Protein AF-A0A382Q8C6-F1 (afdb_monomer_lite)

Sequence (177 aa):
MKSKTFATFVGPSIFMMILFIALPLAGVLSQSFYLTQSVYEEVEVETCTPSFTGQICLTEITTLPMLDKEGKKVTKTTFVGLRNYRNVIEFPRVIAAFANKSWQQFMTIDFWKALRFTLTFTLLTLPLVLLFGLLIALTINNAAKSIRGPVIFISLLPMIITPVIGALSIRWLFIGD

Organism: NCBI:txid408172

Radius of gyration: 28.6 Å; chains: 1; bounding box: 92×51×60 Å

Structure (mmCIF, N/CA/C/O backbone):
data_AF-A0A382Q8C6-F1
#
_entry.id   AF-A0A382Q8C6-F1
#
loop_
_atom_site.group_PDB
_atom_site.id
_atom_site.type_symbol
_atom_site.label_atom_id
_atom_site.label_alt_id
_atom_site.label_comp_id
_atom_site.label_asym_id
_atom_site.label_entity_id
_atom_site.label_seq_id
_atom_site.pdbx_PDB_ins_code
_atom_site.Cartn_x
_atom_site.Cartn_y
_atom_site.Cartn_z
_atom_site.occupancy
_atom_site.B_iso_or_equiv
_atom_site.auth_seq_id
_atom_site.auth_comp_id
_atom_site.auth_asym_id
_atom_site.auth_atom_id
_atom_site.pdbx_PDB_model_num
ATOM 1 N N . MET A 1 1 ? -36.009 20.030 1.110 1.00 64.56 1 MET A N 1
ATOM 2 C CA . MET A 1 1 ? -35.228 21.294 1.167 1.00 64.56 1 MET A CA 1
ATOM 3 C C . MET A 1 1 ? -35.211 21.921 -0.222 1.00 64.56 1 MET A C 1
ATOM 5 O O . MET A 1 1 ? -35.208 21.169 -1.188 1.00 64.56 1 MET A O 1
ATOM 9 N N . LYS A 1 2 ? -35.224 23.258 -0.356 1.00 82.88 2 LYS A N 1
ATOM 10 C CA . LYS A 1 2 ? -35.057 23.906 -1.672 1.00 82.88 2 LYS A CA 1
ATOM 11 C C . LYS A 1 2 ? -33.665 23.562 -2.223 1.00 82.88 2 LYS A C 1
ATOM 13 O O . LYS A 1 2 ? -32.674 23.699 -1.513 1.00 82.88 2 LYS A O 1
ATOM 18 N N . SER A 1 3 ? -33.576 23.142 -3.482 1.00 82.12 3 SER A N 1
ATOM 19 C CA . SER A 1 3 ? -32.330 22.655 -4.103 1.00 82.12 3 SER A CA 1
ATOM 20 C C . SER A 1 3 ? -31.203 23.694 -4.063 1.00 82.12 3 SER A C 1
ATOM 22 O O . SER A 1 3 ? -30.039 23.345 -3.901 1.00 82.12 3 SER A O 1
ATOM 24 N N . LYS A 1 4 ? -31.560 24.986 -4.124 1.00 85.00 4 LYS A N 1
ATOM 25 C CA . LYS A 1 4 ? -30.610 26.101 -4.020 1.00 85.00 4 LYS A CA 1
ATOM 26 C C . LYS A 1 4 ? -29.933 26.185 -2.648 1.00 85.00 4 LYS A C 1
ATOM 28 O O . LYS A 1 4 ? -28.720 26.311 -2.598 1.00 85.00 4 LYS A O 1
ATOM 33 N N . THR A 1 5 ? -30.675 26.063 -1.544 1.00 86.81 5 THR A N 1
ATOM 34 C CA . THR A 1 5 ? -30.077 26.122 -0.197 1.00 86.81 5 THR A CA 1
ATOM 35 C C . THR A 1 5 ? -29.237 24.889 0.119 1.00 86.81 5 THR A C 1
ATOM 37 O O . THR A 1 5 ? -28.209 25.014 0.775 1.00 86.81 5 THR A O 1
ATOM 40 N N . PHE A 1 6 ? -29.614 23.716 -0.399 1.00 88.56 6 PHE A N 1
ATOM 41 C CA . PHE A 1 6 ? -28.783 22.514 -0.305 1.00 88.56 6 PHE A CA 1
ATOM 42 C C . PHE A 1 6 ? -27.455 22.674 -1.067 1.00 88.56 6 PHE A C 1
ATOM 44 O O . PHE A 1 6 ? -26.393 22.416 -0.507 1.00 88.56 6 PHE A O 1
ATOM 51 N N . ALA A 1 7 ? -27.499 23.169 -2.309 1.00 88.56 7 ALA A N 1
ATOM 52 C CA . ALA A 1 7 ? -26.299 23.374 -3.120 1.00 88.56 7 ALA A CA 1
ATOM 53 C C . ALA A 1 7 ? -25.352 24.428 -2.523 1.00 88.56 7 ALA A C 1
ATOM 55 O O . ALA A 1 7 ? -24.143 24.225 -2.522 1.00 88.56 7 ALA A O 1
ATOM 56 N N . THR A 1 8 ? -25.876 25.521 -1.961 1.00 91.12 8 THR A N 1
ATOM 57 C CA . THR A 1 8 ? -25.044 26.539 -1.297 1.00 91.12 8 THR A CA 1
ATOM 58 C C . THR A 1 8 ? -24.397 26.018 -0.011 1.00 91.12 8 THR A C 1
ATOM 60 O O . THR A 1 8 ? -23.276 26.409 0.297 1.00 91.12 8 THR A O 1
ATOM 63 N N . PHE A 1 9 ? -25.059 25.118 0.722 1.00 92.50 9 PHE A N 1
ATOM 64 C CA . PHE A 1 9 ? -24.509 24.541 1.951 1.00 92.50 9 PHE A CA 1
ATOM 65 C C . PHE A 1 9 ? -23.443 23.468 1.680 1.00 92.50 9 PHE A C 1
ATOM 67 O O . PHE A 1 9 ? -22.395 23.456 2.317 1.00 92.50 9 PHE A O 1
ATOM 74 N N . VAL A 1 10 ? -23.690 22.574 0.718 1.00 94.25 10 VAL A N 1
ATOM 75 C CA . VAL A 1 10 ? -22.793 21.443 0.418 1.00 94.25 10 VAL A CA 1
ATOM 76 C C . VAL A 1 10 ? -21.685 21.826 -0.576 1.00 94.25 10 VAL A C 1
ATOM 78 O O . VAL A 1 10 ? -20.595 21.252 -0.550 1.00 94.25 10 VAL 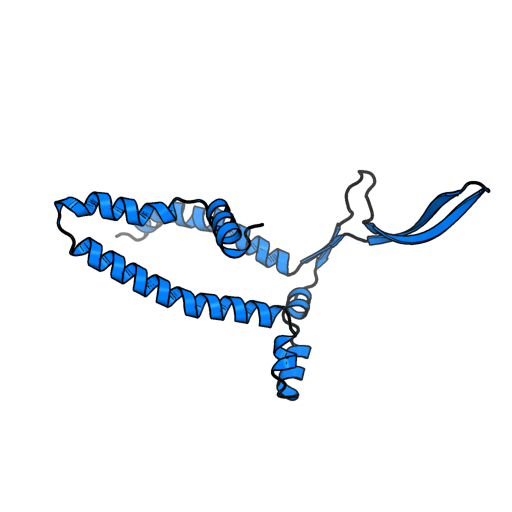A O 1
ATOM 81 N N . GLY A 1 11 ? -21.931 22.828 -1.424 1.00 93.88 11 GLY A N 1
ATOM 82 C CA . GLY A 1 11 ? -21.029 23.277 -2.487 1.00 93.88 11 GLY A CA 1
ATOM 83 C C . GLY A 1 11 ? -19.593 23.564 -2.034 1.00 93.88 11 GLY A C 1
ATOM 84 O O . GLY A 1 11 ? -18.677 23.024 -2.655 1.00 93.88 11 GLY A O 1
ATOM 85 N N . PRO A 1 12 ? -19.359 24.325 -0.944 1.00 94.81 12 PRO A N 1
ATOM 86 C CA . PRO A 1 12 ? -18.005 24.593 -0.456 1.00 94.81 12 PRO A CA 1
ATOM 87 C C . PRO A 1 12 ? -17.241 23.324 -0.051 1.00 94.81 12 PRO A C 1
ATOM 89 O O . PRO A 1 12 ? -16.049 23.212 -0.325 1.00 94.81 12 PRO A O 1
ATOM 92 N N . SER A 1 13 ? -17.923 22.344 0.553 1.00 95.50 13 SER A N 1
ATOM 93 C CA . SER A 1 13 ? -17.306 21.076 0.964 1.00 95.50 13 SER A CA 1
ATOM 94 C C . SER A 1 13 ? -16.900 20.231 -0.245 1.00 95.50 13 SER A C 1
ATOM 96 O O . SER A 1 13 ? -15.751 19.796 -0.327 1.00 95.50 13 SER A O 1
ATOM 98 N N . ILE A 1 14 ? -17.800 20.065 -1.222 1.00 95.25 14 ILE A N 1
ATOM 99 C CA . ILE A 1 14 ? -17.502 19.321 -2.456 1.00 95.25 14 ILE A CA 1
ATOM 100 C C . ILE A 1 14 ? -16.385 20.007 -3.244 1.00 95.25 14 ILE A C 1
ATOM 102 O O . ILE A 1 14 ? -15.484 19.334 -3.739 1.00 95.25 14 ILE A O 1
ATOM 106 N N . PHE A 1 15 ? -16.411 21.337 -3.336 1.00 95.75 15 PHE A N 1
ATOM 107 C CA . PHE A 1 15 ? -15.372 22.093 -4.027 1.00 95.75 15 PHE A CA 1
ATOM 108 C C . PHE A 1 15 ? -13.989 21.834 -3.419 1.00 95.75 15 PHE A C 1
ATOM 110 O O . PHE A 1 15 ? -13.053 21.509 -4.148 1.00 95.75 15 PHE A O 1
ATOM 117 N N . MET A 1 16 ? -13.871 21.889 -2.088 1.00 96.50 16 MET A N 1
ATOM 118 C CA . MET A 1 16 ? -12.613 21.584 -1.403 1.00 96.50 16 MET A CA 1
ATOM 119 C C . MET A 1 16 ? -12.180 20.124 -1.595 1.00 96.50 16 MET A C 1
ATOM 121 O O . MET A 1 16 ? -10.999 19.869 -1.821 1.00 96.50 16 MET A O 1
ATOM 125 N N . MET A 1 17 ? -13.112 19.162 -1.577 1.00 95.56 17 MET A N 1
ATOM 126 C CA . MET A 1 17 ? -12.795 17.758 -1.878 1.00 95.56 17 MET A CA 1
ATOM 127 C C . MET A 1 17 ? -12.243 17.588 -3.300 1.00 95.56 17 MET A C 1
ATOM 129 O O . MET A 1 17 ? -11.251 16.891 -3.492 1.00 95.56 17 MET A O 1
ATOM 133 N N . ILE A 1 18 ? -12.832 18.244 -4.302 1.00 95.50 18 ILE A N 1
ATOM 134 C CA . ILE A 1 18 ? -12.343 18.182 -5.688 1.00 95.50 18 ILE A CA 1
ATOM 135 C C . ILE A 1 18 ? -10.949 18.816 -5.795 1.00 95.50 18 ILE A C 1
ATOM 137 O O . ILE A 1 18 ? -10.044 18.213 -6.374 1.00 95.50 18 ILE A O 1
ATOM 141 N N . LEU A 1 19 ? -10.763 19.996 -5.201 1.00 95.94 19 LEU A N 1
ATOM 142 C CA . LEU A 1 19 ? -9.503 20.738 -5.239 1.00 95.94 19 LEU A CA 1
ATOM 143 C C . LEU A 1 19 ? -8.345 19.942 -4.613 1.00 95.94 19 LEU A C 1
ATOM 145 O O . LEU A 1 19 ? -7.257 19.909 -5.180 1.00 95.94 19 LEU A O 1
ATOM 149 N N . PHE A 1 20 ? -8.572 19.272 -3.479 1.00 96.31 20 PHE A N 1
ATOM 150 C CA . PHE A 1 20 ? -7.499 18.608 -2.728 1.00 96.31 20 PHE A CA 1
ATOM 151 C C . PHE A 1 20 ? -7.396 17.094 -2.923 1.00 96.31 20 PHE A C 1
ATOM 153 O O . PHE A 1 20 ? -6.352 16.531 -2.614 1.00 96.31 20 PHE A O 1
ATOM 160 N N . ILE A 1 21 ? -8.432 16.421 -3.430 1.00 94.81 21 ILE A N 1
ATOM 161 C CA . ILE A 1 21 ? -8.409 14.966 -3.661 1.00 94.81 21 ILE A CA 1
ATOM 162 C C . ILE A 1 21 ? -8.385 14.664 -5.159 1.00 94.81 21 ILE A C 1
ATOM 164 O O . ILE A 1 21 ? -7.524 13.922 -5.627 1.00 94.81 21 ILE A O 1
ATOM 168 N N . ALA A 1 22 ? -9.301 15.247 -5.937 1.00 94.25 22 ALA A N 1
ATOM 169 C CA . ALA A 1 22 ? -9.438 14.892 -7.349 1.00 94.25 22 ALA A CA 1
ATOM 170 C C . ALA A 1 22 ? -8.286 15.434 -8.211 1.00 94.25 22 ALA A C 1
ATOM 172 O O . ALA A 1 22 ? -7.777 14.706 -9.062 1.00 94.25 22 ALA A O 1
ATOM 173 N N . LEU A 1 23 ? -7.834 16.672 -7.978 1.00 94.50 23 LEU A N 1
ATOM 174 C CA . LEU A 1 23 ? -6.710 17.249 -8.728 1.00 94.50 23 LEU A CA 1
ATOM 175 C C . LEU A 1 23 ? -5.386 16.480 -8.571 1.00 94.50 23 LEU A C 1
ATOM 177 O O . LEU A 1 23 ? -4.789 16.169 -9.604 1.00 94.50 23 LEU A O 1
ATOM 181 N N . PRO A 1 24 ? -4.902 16.121 -7.363 1.00 94.75 24 PRO A N 1
ATOM 182 C CA . PRO A 1 24 ? -3.671 15.338 -7.258 1.00 94.75 24 PRO A CA 1
ATOM 183 C C . PRO A 1 24 ? -3.813 13.941 -7.873 1.00 94.75 24 PRO A C 1
ATOM 185 O O . PRO A 1 24 ? -2.875 13.469 -8.511 1.00 94.75 24 PRO A O 1
ATOM 188 N N . LEU A 1 25 ? -4.988 13.305 -7.775 1.00 94.94 25 LEU A N 1
ATOM 189 C CA . LEU A 1 25 ? -5.246 12.031 -8.455 1.00 94.94 25 LEU A CA 1
ATOM 190 C C . LEU A 1 25 ? -5.186 12.171 -9.981 1.00 94.94 25 LEU A C 1
ATOM 192 O O . LEU A 1 25 ? -4.561 11.345 -10.643 1.00 94.94 25 LEU A O 1
ATOM 196 N N . ALA A 1 26 ? -5.768 13.232 -10.543 1.00 94.00 26 ALA A N 1
ATOM 197 C CA . ALA A 1 26 ? -5.649 13.536 -11.967 1.00 94.00 26 ALA A CA 1
ATOM 198 C C . ALA A 1 26 ? -4.189 13.807 -12.376 1.00 94.00 26 ALA A C 1
ATOM 200 O O . ALA A 1 26 ? -3.762 13.382 -13.448 1.00 94.00 26 ALA A O 1
ATOM 201 N N . GLY A 1 27 ? -3.404 14.449 -11.505 1.00 92.75 27 GLY A N 1
ATOM 202 C CA . GLY A 1 27 ? -1.966 14.649 -11.693 1.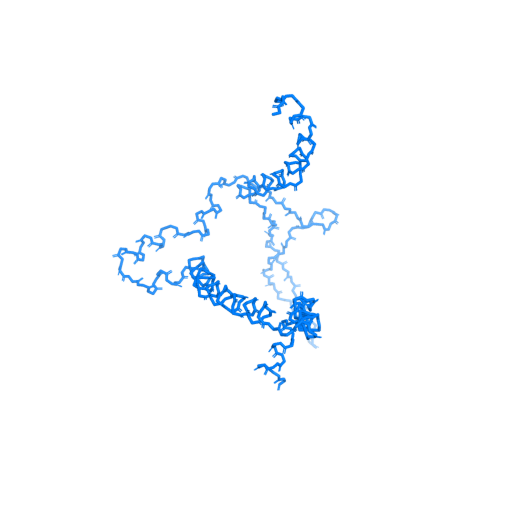00 92.75 27 GLY A CA 1
ATOM 203 C C . GLY A 1 27 ? -1.199 13.330 -11.801 1.00 92.75 27 GLY A C 1
ATOM 204 O O . GLY A 1 27 ? -0.462 13.131 -12.764 1.00 92.75 27 GLY A O 1
ATOM 205 N N . VAL A 1 28 ? -1.434 12.395 -10.877 1.00 91.69 28 VAL A N 1
ATOM 206 C CA . VAL A 1 28 ? -0.819 11.055 -10.907 1.00 91.69 28 VAL A CA 1
ATOM 207 C C . VAL A 1 28 ? -1.258 10.265 -12.143 1.00 91.69 28 VAL A C 1
ATOM 209 O O . VAL A 1 28 ? -0.438 9.587 -12.762 1.00 91.69 28 VAL A O 1
ATOM 212 N N . LEU A 1 29 ? -2.529 10.379 -12.541 1.00 91.06 29 LEU A N 1
ATOM 213 C CA . LEU A 1 29 ? -3.040 9.760 -13.767 1.00 91.06 29 LEU A CA 1
ATOM 214 C C . LEU A 1 29 ? -2.395 10.339 -15.024 1.00 91.06 29 LEU A C 1
ATOM 216 O O . LEU A 1 29 ? -2.101 9.595 -15.946 1.00 91.06 29 LEU A O 1
ATOM 220 N N . SER A 1 30 ? -2.158 11.648 -15.081 1.00 88.69 30 SER A N 1
ATOM 221 C CA . SER A 1 30 ? -1.414 12.247 -16.189 1.00 88.69 30 SER A CA 1
ATOM 222 C C . SER A 1 30 ? 0.027 11.733 -16.187 1.00 88.69 30 SER A C 1
ATOM 224 O O . SER A 1 30 ? 0.509 11.221 -17.196 1.00 88.69 30 SER A O 1
ATOM 226 N N . GLN A 1 31 ? 0.683 11.764 -15.022 1.00 87.38 31 GLN A N 1
ATOM 227 C CA . GLN A 1 31 ? 2.068 11.335 -14.842 1.00 87.38 31 GLN A CA 1
ATOM 228 C C . GLN A 1 31 ? 2.300 9.865 -15.214 1.00 87.38 31 GLN A C 1
ATOM 230 O O . GLN A 1 31 ? 3.377 9.544 -15.708 1.00 87.38 31 GLN A O 1
ATOM 235 N N . SER A 1 32 ? 1.312 8.979 -15.060 1.00 88.88 32 SER A N 1
ATOM 236 C CA . SER A 1 32 ? 1.454 7.568 -15.444 1.00 88.88 32 SER A CA 1
ATOM 237 C C . SER A 1 32 ? 1.706 7.356 -16.947 1.00 88.88 32 SER A C 1
ATOM 239 O O . SER A 1 32 ? 2.278 6.330 -17.326 1.00 88.88 32 SER A O 1
ATOM 241 N N . PHE A 1 33 ? 1.336 8.316 -17.803 1.00 88.00 33 PHE A N 1
ATOM 242 C CA . PHE A 1 33 ? 1.596 8.289 -19.249 1.00 88.00 33 PHE A CA 1
ATOM 243 C C . PHE A 1 33 ? 2.950 8.891 -19.649 1.00 88.00 33 PHE A C 1
ATOM 245 O O . PHE A 1 33 ? 3.385 8.731 -20.797 1.00 88.00 33 PHE A O 1
ATOM 252 N N . TYR A 1 34 ? 3.624 9.576 -18.726 1.00 85.56 34 TYR A N 1
ATOM 253 C CA . TYR A 1 34 ? 4.957 10.124 -18.938 1.00 85.56 34 TYR A CA 1
ATOM 254 C C . TYR A 1 34 ? 6.009 9.192 -18.333 1.00 85.56 34 TYR A C 1
ATOM 256 O O . TYR A 1 34 ? 5.792 8.523 -17.325 1.00 85.56 34 TYR A O 1
ATOM 264 N N . LEU A 1 35 ? 7.172 9.123 -18.969 1.00 78.56 35 LEU A N 1
ATOM 265 C CA . LEU A 1 35 ? 8.334 8.411 -18.460 1.00 78.56 35 LEU A CA 1
ATOM 266 C C . LEU A 1 35 ? 9.446 9.427 -18.243 1.00 78.56 35 LEU A C 1
ATOM 268 O O . LEU A 1 35 ? 10.000 9.964 -19.205 1.00 78.56 35 LEU A O 1
ATOM 272 N N . THR A 1 36 ? 9.747 9.688 -16.977 1.00 71.81 36 THR A N 1
ATOM 273 C CA . THR A 1 36 ? 10.864 10.535 -16.566 1.00 71.81 36 THR A CA 1
ATOM 274 C C . THR A 1 36 ? 12.034 9.631 -16.218 1.00 71.81 36 THR A C 1
ATOM 276 O O . THR A 1 36 ? 12.024 8.962 -15.188 1.00 71.81 36 THR A O 1
ATOM 279 N N . GLN A 1 37 ? 13.031 9.582 -17.096 1.00 64.75 37 GLN A N 1
ATOM 280 C CA . GLN A 1 37 ? 14.272 8.849 -16.862 1.00 64.75 37 GLN A CA 1
ATOM 281 C C . GLN A 1 37 ? 15.419 9.845 -16.712 1.00 64.75 37 GLN A C 1
ATOM 283 O O . GLN A 1 37 ? 15.509 10.824 -17.458 1.00 64.75 37 GLN A O 1
ATOM 288 N N . SER A 1 38 ? 16.295 9.608 -15.737 1.00 58.91 38 SER A N 1
ATOM 289 C CA . SER A 1 38 ? 17.599 10.265 -15.702 1.00 58.91 38 SER A CA 1
ATOM 290 C C . SER A 1 38 ? 18.431 9.734 -16.860 1.00 58.91 38 SER A C 1
ATOM 292 O O . SER A 1 38 ? 18.524 8.521 -17.042 1.00 58.91 38 SER A O 1
ATOM 294 N N . VAL A 1 39 ? 18.999 10.631 -17.660 1.00 59.38 39 VAL A N 1
ATOM 295 C CA . VAL A 1 39 ? 19.899 10.241 -18.746 1.00 59.38 39 VAL A CA 1
ATOM 296 C C . VAL A 1 39 ? 21.202 9.773 -18.109 1.00 59.38 39 VAL A C 1
ATOM 298 O O . VAL A 1 39 ? 21.824 10.526 -17.362 1.00 59.38 39 VAL A O 1
ATOM 301 N N . TYR A 1 40 ? 21.576 8.525 -18.358 1.00 53.41 40 TYR A N 1
ATOM 302 C CA . TYR A 1 40 ? 22.871 7.977 -17.970 1.00 53.41 40 TYR A CA 1
ATOM 303 C C . TYR A 1 40 ? 23.793 8.058 -19.189 1.00 53.41 40 TYR A C 1
ATOM 305 O O . TYR A 1 40 ? 23.382 7.677 -20.284 1.00 53.41 40 TYR A O 1
ATOM 313 N N . GLU A 1 41 ? 24.991 8.604 -19.008 1.00 48.16 41 GLU A N 1
ATOM 314 C CA . GLU A 1 41 ? 26.067 8.615 -19.998 1.00 48.16 41 GLU A CA 1
ATOM 315 C C . GLU A 1 41 ? 27.122 7.597 -19.561 1.00 48.16 41 GLU A C 1
ATOM 317 O O . GLU A 1 41 ? 27.466 7.501 -18.380 1.00 48.16 41 GLU A O 1
ATOM 322 N N . GLU A 1 42 ? 27.583 6.784 -20.505 1.00 50.03 42 GLU A N 1
ATOM 323 C CA . GLU A 1 42 ? 28.724 5.897 -20.301 1.00 50.03 42 GLU A CA 1
ATOM 324 C C . GLU A 1 42 ? 29.982 6.758 -20.383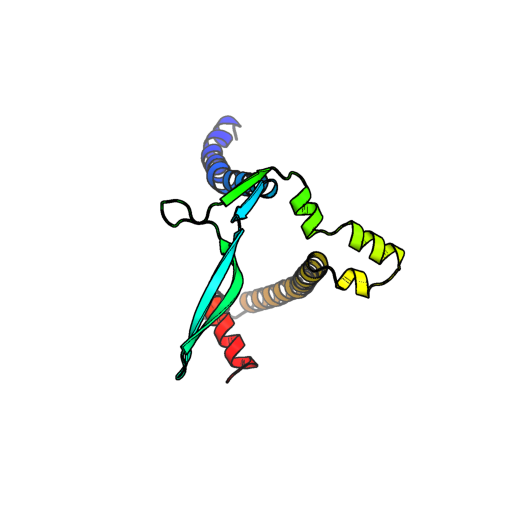 1.00 50.03 42 GLU A C 1
ATOM 326 O O . GLU A 1 42 ? 30.345 7.232 -21.457 1.00 50.03 42 GLU A O 1
ATOM 331 N N . VAL A 1 43 ? 30.605 7.020 -19.234 1.00 56.16 43 VAL A N 1
ATOM 332 C CA . VAL A 1 43 ? 31.866 7.757 -19.167 1.00 56.16 43 VAL A CA 1
ATOM 333 C C . VAL A 1 43 ? 32.964 6.746 -18.863 1.00 56.16 43 VAL A C 1
ATOM 335 O O . VAL A 1 43 ? 32.867 5.980 -17.901 1.00 56.16 43 VAL A O 1
ATOM 338 N N . GLU A 1 44 ? 34.003 6.725 -19.694 1.00 49.97 44 GLU A N 1
ATOM 339 C CA . GLU A 1 44 ? 35.223 5.969 -19.417 1.00 49.97 44 GLU A CA 1
ATOM 340 C C . GLU A 1 44 ? 35.942 6.646 -18.246 1.00 49.97 44 GLU A C 1
ATOM 342 O O . GLU A 1 44 ? 36.439 7.766 -18.367 1.00 49.97 44 GLU A O 1
ATOM 347 N N . VAL A 1 45 ? 35.939 5.998 -17.079 1.00 56.84 45 VAL A N 1
ATOM 348 C CA . VAL A 1 45 ? 36.635 6.495 -15.892 1.00 56.84 45 VAL A CA 1
ATOM 349 C C . VAL A 1 45 ? 37.915 5.690 -15.734 1.00 56.84 45 VAL A C 1
ATOM 351 O O . VAL A 1 45 ? 37.889 4.480 -15.508 1.00 56.84 45 VAL A O 1
ATOM 354 N N . GLU A 1 46 ? 39.053 6.368 -15.848 1.00 55.06 46 GLU A N 1
ATOM 355 C CA . GLU A 1 46 ? 40.350 5.777 -15.534 1.00 55.06 46 GLU A CA 1
ATOM 356 C C . GLU A 1 46 ? 40.562 5.784 -14.022 1.00 55.06 46 GLU A C 1
ATOM 358 O O . GLU A 1 46 ? 40.781 6.829 -13.405 1.00 55.06 46 GLU A O 1
ATOM 363 N N . THR A 1 47 ? 40.501 4.604 -13.406 1.00 56.56 47 THR A N 1
ATOM 364 C CA . THR A 1 47 ? 40.839 4.453 -11.990 1.00 56.56 47 THR A CA 1
ATOM 365 C C . THR A 1 47 ? 42.303 4.052 -11.888 1.00 56.56 47 THR A C 1
ATOM 367 O O . THR A 1 47 ? 42.674 2.895 -12.092 1.00 56.56 47 THR A O 1
ATOM 370 N N . CYS A 1 48 ? 43.158 5.025 -11.578 1.00 62.25 48 CYS A N 1
ATOM 371 C CA . CYS A 1 48 ? 44.574 4.776 -11.331 1.00 62.25 48 CYS A CA 1
ATOM 372 C C . CYS A 1 48 ? 44.793 4.431 -9.856 1.00 62.25 48 CYS A C 1
ATOM 374 O O . CYS A 1 48 ? 44.566 5.256 -8.969 1.00 62.25 48 CYS A O 1
ATOM 376 N N . THR A 1 49 ? 45.263 3.214 -9.585 1.00 67.56 49 THR A N 1
ATOM 377 C CA . THR A 1 49 ? 45.667 2.804 -8.234 1.00 67.56 49 THR A CA 1
ATOM 378 C C . THR A 1 49 ? 47.172 3.028 -8.055 1.00 67.56 49 THR A C 1
ATOM 380 O O . THR A 1 49 ? 47.968 2.594 -8.895 1.00 67.56 49 THR A O 1
ATOM 383 N N . PRO A 1 50 ? 47.607 3.728 -6.989 1.00 55.97 50 PRO A N 1
ATOM 384 C CA . PRO A 1 50 ? 49.027 3.912 -6.725 1.00 55.97 50 PRO A CA 1
ATOM 385 C C . PRO A 1 50 ? 49.649 2.586 -6.264 1.00 55.97 50 PRO A C 1
ATOM 387 O O . PRO A 1 50 ? 49.247 2.032 -5.242 1.00 55.97 50 PRO A O 1
ATOM 390 N N . SER A 1 51 ? 50.636 2.084 -7.013 1.00 62.78 51 SER A N 1
ATOM 391 C CA . SER A 1 51 ? 51.423 0.895 -6.669 1.00 62.78 51 SER A CA 1
ATOM 392 C C . SER A 1 51 ? 52.905 1.247 -6.517 1.00 62.78 51 SER A C 1
ATOM 394 O O . SER A 1 51 ? 53.396 2.235 -7.063 1.00 62.78 51 SER A O 1
ATOM 396 N N . PHE A 1 52 ? 53.629 0.427 -5.755 1.00 57.50 52 PHE A N 1
ATOM 397 C CA . PHE A 1 52 ? 55.007 0.670 -5.311 1.00 57.50 52 PHE A CA 1
ATOM 398 C C . PHE A 1 52 ? 56.036 0.779 -6.458 1.00 57.50 52 PHE A C 1
ATOM 400 O O . PHE A 1 52 ? 57.141 1.269 -6.242 1.00 57.50 52 PHE A O 1
ATOM 407 N N . THR A 1 53 ? 55.689 0.339 -7.673 1.00 65.94 53 THR A N 1
ATOM 408 C CA . THR A 1 53 ? 56.559 0.338 -8.866 1.00 65.94 53 THR A CA 1
ATOM 409 C C . THR A 1 53 ? 56.041 1.207 -10.023 1.00 65.94 53 THR A C 1
ATOM 411 O O . THR A 1 53 ? 56.649 1.221 -11.091 1.00 65.94 53 THR A O 1
ATOM 414 N N . GLY A 1 54 ? 54.948 1.955 -9.824 1.00 60.22 54 GLY A N 1
ATOM 415 C CA . GLY A 1 54 ? 54.322 2.812 -10.838 1.00 60.22 54 GLY A CA 1
ATOM 416 C C . GLY A 1 54 ? 52.801 2.903 -10.668 1.00 60.22 54 GLY A C 1
ATOM 417 O O . GLY A 1 54 ? 52.192 2.075 -9.990 1.00 60.22 54 GLY A O 1
ATOM 418 N N . GLN A 1 55 ? 52.170 3.916 -11.269 1.00 63.84 55 GLN A N 1
ATOM 419 C CA . GLN A 1 55 ? 50.706 4.013 -11.320 1.00 63.84 55 GLN A CA 1
ATOM 420 C C . GLN A 1 55 ? 50.166 3.036 -12.370 1.00 63.84 55 GLN A C 1
ATOM 422 O O . GLN A 1 55 ? 50.556 3.102 -13.534 1.00 63.84 55 GLN A O 1
ATOM 427 N N . ILE A 1 56 ? 49.278 2.130 -11.957 1.00 62.69 56 ILE A N 1
ATOM 428 C CA . ILE A 1 56 ? 48.564 1.227 -12.866 1.00 62.69 56 ILE A CA 1
ATOM 429 C C . ILE A 1 56 ? 47.181 1.842 -13.084 1.00 62.69 56 ILE A C 1
ATOM 431 O O . ILE A 1 56 ? 46.412 1.981 -12.131 1.00 62.69 56 ILE A O 1
ATOM 435 N N . CYS A 1 57 ? 46.888 2.251 -14.317 1.00 61.03 57 CYS A N 1
ATOM 436 C CA . CYS A 1 57 ? 45.602 2.833 -14.694 1.00 61.03 57 CYS A CA 1
ATOM 437 C C . CYS A 1 57 ? 44.763 1.791 -15.434 1.00 61.03 57 CYS A C 1
ATOM 439 O O . CYS A 1 57 ? 45.228 1.190 -16.403 1.00 61.03 57 CYS A O 1
ATOM 441 N N . LEU A 1 58 ? 43.543 1.563 -14.947 1.00 59.72 58 LEU A N 1
ATOM 442 C CA . LEU A 1 58 ? 42.547 0.710 -15.587 1.00 59.72 58 LEU A CA 1
ATOM 443 C C . LEU A 1 58 ? 41.401 1.595 -16.082 1.00 59.72 58 LEU A C 1
ATOM 445 O O . LEU A 1 58 ? 40.853 2.384 -15.311 1.00 59.72 58 LEU A O 1
ATOM 449 N N . THR A 1 59 ? 41.057 1.468 -17.361 1.00 54.28 59 THR A N 1
ATOM 450 C CA . THR A 1 59 ? 39.879 2.089 -17.972 1.00 54.28 59 THR A CA 1
ATOM 451 C C . THR A 1 59 ? 38.651 1.234 -17.662 1.00 54.28 59 THR A C 1
ATOM 453 O O . THR A 1 59 ? 38.558 0.089 -18.104 1.00 54.28 59 THR A O 1
ATOM 456 N N . GLU A 1 60 ? 37.700 1.769 -16.894 1.00 56.16 60 GLU A N 1
ATOM 457 C CA . GLU A 1 60 ? 36.425 1.103 -16.612 1.00 56.16 60 GLU A CA 1
ATOM 458 C C . GLU A 1 60 ? 35.263 1.961 -17.133 1.00 56.16 60 GLU A C 1
ATOM 460 O O . GLU A 1 60 ? 35.141 3.147 -16.818 1.00 56.16 60 GLU A O 1
ATOM 465 N N . ILE A 1 61 ? 34.401 1.367 -17.962 1.00 54.62 61 ILE A N 1
ATOM 466 C CA . ILE A 1 61 ? 33.208 2.031 -18.500 1.00 54.62 61 ILE A CA 1
ATOM 467 C C . ILE A 1 61 ? 32.172 2.085 -17.373 1.00 54.62 61 ILE A C 1
ATOM 469 O O . ILE A 1 61 ? 31.571 1.067 -17.030 1.00 54.62 61 ILE A O 1
ATOM 473 N N . THR A 1 62 ? 31.960 3.265 -16.784 1.00 53.53 62 THR A N 1
ATOM 474 C CA . THR A 1 62 ? 30.986 3.454 -15.700 1.00 53.53 62 THR A CA 1
ATOM 475 C C . THR A 1 62 ? 29.816 4.309 -16.184 1.00 53.53 62 THR A C 1
ATOM 477 O O . THR A 1 62 ? 29.989 5.416 -16.691 1.00 53.53 62 THR A O 1
ATOM 480 N N . THR A 1 63 ? 28.589 3.821 -15.997 1.00 55.38 63 THR A N 1
ATOM 481 C CA . THR A 1 63 ? 27.363 4.574 -16.298 1.00 55.38 63 THR A CA 1
ATOM 482 C C . THR A 1 63 ? 27.115 5.631 -15.222 1.00 55.38 63 THR A C 1
ATOM 484 O O . THR A 1 63 ? 26.641 5.308 -14.127 1.00 55.38 63 THR A O 1
ATOM 487 N N . LEU A 1 64 ? 27.405 6.897 -15.515 1.00 57.03 64 LEU A N 1
ATOM 488 C CA . LEU A 1 64 ? 27.152 8.017 -14.610 1.00 57.03 64 LEU A CA 1
ATOM 489 C C . LEU A 1 64 ? 25.921 8.811 -15.083 1.00 57.03 64 LEU A C 1
ATOM 491 O O . LEU A 1 64 ? 25.706 8.978 -16.281 1.00 57.03 64 LEU A O 1
ATOM 495 N N . PRO A 1 65 ? 25.051 9.294 -14.177 1.00 58.56 65 PRO A N 1
ATOM 496 C CA . PRO A 1 65 ? 23.946 10.159 -14.574 1.00 58.56 65 PRO A CA 1
ATOM 497 C C . PRO A 1 65 ? 24.504 11.486 -15.103 1.00 58.56 65 PRO A C 1
ATOM 499 O O . PRO A 1 65 ? 25.277 12.133 -14.398 1.00 58.56 65 PRO A O 1
ATOM 502 N N . MET A 1 66 ? 24.084 11.915 -16.298 1.00 57.31 66 MET A N 1
ATOM 503 C CA . MET A 1 66 ? 24.465 13.222 -16.842 1.00 57.31 66 MET A CA 1
ATOM 504 C C . MET A 1 66 ? 24.076 14.319 -15.849 1.00 57.31 66 MET A C 1
ATOM 506 O O . MET A 1 66 ? 22.913 14.415 -15.437 1.00 57.31 66 MET A O 1
ATOM 510 N N . LEU A 1 67 ? 25.050 15.138 -15.465 1.00 65.38 67 LEU A N 1
ATOM 511 C CA . LEU A 1 67 ? 24.856 16.293 -14.598 1.00 65.38 67 LEU A CA 1
ATOM 512 C C . LEU A 1 67 ? 24.819 17.554 -15.467 1.00 65.38 67 LEU A C 1
ATOM 514 O O . LEU A 1 67 ? 25.677 17.749 -16.323 1.00 65.38 67 LEU A O 1
ATOM 518 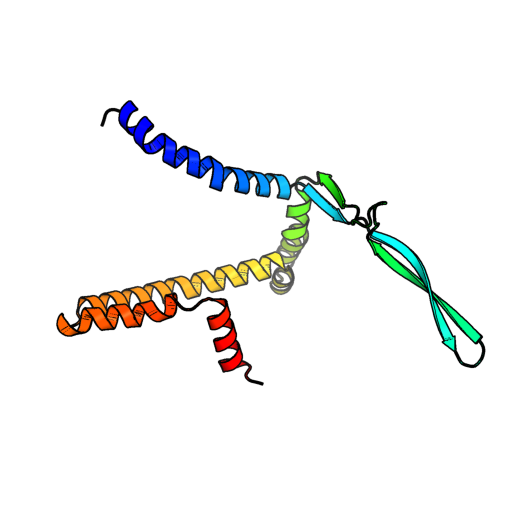N N . ASP A 1 68 ? 23.815 18.402 -15.259 1.00 61.91 68 ASP A N 1
ATOM 519 C CA . ASP A 1 68 ? 23.752 19.732 -15.870 1.00 61.91 68 ASP A CA 1
ATOM 520 C C . ASP A 1 68 ? 24.866 20.635 -15.301 1.00 61.91 68 ASP A C 1
ATOM 522 O O . ASP A 1 68 ? 25.503 20.298 -14.301 1.00 61.91 68 ASP A O 1
ATOM 526 N N . LYS A 1 69 ? 25.066 21.826 -15.875 1.00 65.94 69 LYS A N 1
ATOM 527 C CA . LYS A 1 69 ? 26.063 22.827 -15.440 1.00 65.94 69 LYS A CA 1
ATOM 528 C C . LYS A 1 69 ? 25.937 23.232 -13.961 1.00 65.94 69 LYS A C 1
ATOM 530 O O . LYS A 1 69 ? 26.875 23.780 -13.395 1.00 65.94 69 LYS A O 1
ATOM 535 N N . GLU A 1 70 ? 24.797 22.940 -13.338 1.00 68.50 70 GLU A N 1
ATOM 536 C CA . GLU A 1 70 ? 24.490 23.176 -11.921 1.00 68.50 70 GLU A CA 1
ATOM 537 C C . GLU A 1 70 ? 24.644 21.924 -11.025 1.00 68.50 70 GLU A C 1
ATOM 539 O O . GLU A 1 70 ? 24.272 21.955 -9.853 1.00 68.50 70 GLU A O 1
ATOM 544 N N . GLY A 1 71 ? 25.136 20.796 -11.552 1.00 64.31 71 GLY A N 1
ATOM 545 C CA . GLY A 1 71 ? 25.335 19.553 -10.794 1.00 64.31 71 GLY A CA 1
ATOM 546 C C . GLY A 1 71 ? 24.060 18.735 -10.534 1.00 64.31 71 GLY A C 1
ATOM 547 O O . GLY A 1 71 ? 24.064 17.836 -9.693 1.00 64.31 71 GLY A O 1
ATOM 548 N N . LYS A 1 72 ? 22.952 19.021 -11.233 1.00 65.25 72 LYS A N 1
ATOM 549 C CA . LYS A 1 72 ? 21.682 18.277 -11.115 1.00 65.25 72 LYS A CA 1
ATOM 550 C C . LYS A 1 72 ? 21.549 17.228 -12.217 1.00 65.25 72 LYS A C 1
ATOM 552 O O . LYS A 1 72 ? 21.912 17.485 -13.359 1.00 65.25 72 LYS A O 1
ATOM 557 N N . LYS A 1 73 ? 20.978 16.063 -11.890 1.00 66.94 73 LYS A N 1
ATOM 558 C CA . LYS A 1 73 ? 20.730 14.983 -12.862 1.00 66.94 73 LYS A CA 1
ATOM 559 C C . LYS A 1 73 ? 19.798 15.467 -13.975 1.00 66.94 73 LYS A C 1
ATOM 561 O O . LYS A 1 73 ? 18.671 15.879 -13.694 1.00 66.94 73 LYS A O 1
ATOM 566 N N . VAL A 1 74 ? 20.235 15.361 -15.227 1.00 69.56 74 VAL A N 1
ATOM 567 C CA . VAL A 1 74 ? 19.418 15.692 -16.398 1.00 69.56 74 VAL A CA 1
ATOM 568 C C . VAL A 1 74 ? 18.319 14.640 -16.530 1.00 69.56 74 VAL A C 1
ATOM 570 O O . VAL A 1 74 ? 18.575 13.461 -16.782 1.00 69.56 74 VAL A O 1
ATOM 573 N N . THR A 1 75 ? 17.072 15.060 -16.334 1.00 69.38 75 THR A N 1
ATOM 574 C CA . THR A 1 75 ? 15.898 14.198 -16.493 1.00 69.38 75 THR A CA 1
ATOM 575 C C . THR A 1 75 ? 15.239 14.480 -17.838 1.00 69.38 75 THR A C 1
ATOM 577 O O . THR A 1 75 ? 14.904 15.619 -18.154 1.00 69.38 75 THR A O 1
ATOM 580 N N . LYS A 1 76 ? 15.051 13.439 -18.659 1.00 70.38 76 LYS A N 1
ATOM 581 C CA . LYS A 1 76 ? 14.253 13.523 -19.888 1.00 70.38 76 LYS A CA 1
ATOM 582 C C . LYS A 1 76 ? 12.878 12.937 -19.606 1.00 70.38 76 LYS A C 1
ATOM 584 O O . LYS A 1 76 ? 12.745 11.749 -19.316 1.00 70.38 76 LYS A O 1
ATOM 589 N N . THR A 1 77 ? 11.858 13.784 -19.701 1.00 74.75 77 THR A N 1
ATOM 590 C CA . THR A 1 77 ? 10.458 13.363 -19.608 1.00 74.75 77 THR A CA 1
ATOM 591 C C . THR A 1 77 ? 9.923 13.157 -21.015 1.00 74.75 77 THR A C 1
ATOM 593 O O . THR A 1 77 ? 9.826 14.103 -21.792 1.00 74.75 77 THR A O 1
ATOM 596 N N . THR A 1 78 ? 9.595 11.914 -21.354 1.00 78.12 78 THR A N 1
ATOM 597 C CA . THR A 1 78 ? 9.007 11.560 -22.652 1.00 78.12 78 THR A CA 1
ATOM 598 C C . THR A 1 78 ? 7.570 11.094 -22.465 1.00 78.12 78 THR A C 1
ATOM 600 O O . THR A 1 78 ? 7.256 10.407 -21.494 1.00 78.12 78 THR A O 1
ATOM 603 N N . PHE A 1 79 ? 6.677 11.474 -23.379 1.00 85.19 79 PHE A N 1
ATOM 604 C CA . PHE A 1 79 ? 5.327 10.918 -23.408 1.00 85.19 79 PHE A CA 1
ATOM 605 C C . PHE A 1 79 ? 5.384 9.523 -24.032 1.00 85.19 79 PHE A C 1
ATOM 607 O O . PHE A 1 79 ? 5.793 9.369 -25.182 1.00 85.19 79 PHE A O 1
ATOM 614 N N . VAL A 1 80 ? 5.008 8.501 -23.264 1.00 83.56 80 VAL A N 1
ATOM 615 C CA . VAL A 1 80 ? 5.148 7.091 -23.666 1.00 83.56 80 VAL A CA 1
ATOM 616 C C . VAL A 1 80 ? 3.807 6.382 -23.832 1.00 83.56 80 VAL A C 1
ATOM 618 O O . VAL A 1 80 ? 3.771 5.191 -24.159 1.00 83.56 80 VAL A O 1
ATOM 621 N N . GLY A 1 81 ? 2.703 7.097 -23.603 1.00 86.94 81 GLY A N 1
ATOM 622 C CA . GLY A 1 81 ? 1.351 6.558 -23.673 1.00 86.94 81 GLY A CA 1
ATOM 623 C C . GLY A 1 81 ? 1.199 5.312 -22.796 1.00 86.94 81 GLY A C 1
ATOM 624 O O . GLY A 1 81 ? 1.551 5.308 -21.620 1.00 86.94 81 GLY A O 1
ATOM 625 N N . LEU A 1 82 ? 0.704 4.218 -23.379 1.00 85.88 82 LEU A N 1
ATOM 626 C CA . LEU A 1 82 ? 0.417 2.965 -22.666 1.00 85.88 82 LEU A CA 1
ATOM 627 C C . LEU A 1 82 ? 1.636 2.051 -22.444 1.00 85.88 82 LEU A C 1
ATOM 629 O O . LEU A 1 82 ? 1.489 0.940 -21.929 1.00 85.88 82 LEU A O 1
ATOM 633 N N . ARG A 1 83 ? 2.846 2.477 -22.824 1.00 85.19 83 ARG A N 1
ATOM 634 C CA . ARG A 1 83 ? 4.050 1.642 -22.698 1.00 85.19 83 ARG A CA 1
ATOM 635 C C . ARG A 1 83 ? 4.369 1.294 -21.241 1.00 85.19 83 ARG A C 1
ATOM 637 O O . ARG A 1 83 ? 4.705 0.147 -20.968 1.00 85.19 83 ARG A O 1
ATOM 644 N N . ASN A 1 84 ? 4.184 2.237 -20.314 1.00 86.38 84 ASN A N 1
ATOM 645 C CA . ASN A 1 84 ? 4.387 2.005 -18.879 1.00 86.38 84 ASN A CA 1
ATOM 646 C C . ASN A 1 84 ? 3.498 0.865 -18.360 1.00 86.38 84 ASN A C 1
ATOM 648 O O . ASN A 1 84 ? 3.982 -0.068 -17.726 1.00 86.38 84 ASN A O 1
ATOM 652 N N . TYR A 1 85 ? 2.214 0.881 -18.718 1.00 87.50 85 TYR A N 1
ATOM 653 C CA . TYR A 1 85 ? 1.274 -0.176 -18.346 1.00 87.50 85 TYR A CA 1
ATOM 654 C C . TYR A 1 85 ? 1.638 -1.529 -18.962 1.00 87.50 85 TYR A C 1
ATOM 656 O O . TYR A 1 85 ? 1.562 -2.554 -18.288 1.00 87.50 85 TYR A O 1
ATOM 664 N N . ARG A 1 86 ? 2.077 -1.551 -20.228 1.00 86.12 86 ARG A N 1
ATOM 665 C CA . ARG A 1 86 ? 2.503 -2.791 -20.894 1.00 86.12 86 ARG A CA 1
ATOM 666 C C . ARG A 1 86 ? 3.737 -3.407 -20.233 1.00 86.12 86 ARG A C 1
ATOM 668 O O . ARG A 1 86 ? 3.787 -4.627 -20.111 1.00 86.12 86 ARG A O 1
ATOM 675 N N . ASN A 1 87 ? 4.683 -2.577 -19.798 1.00 86.06 87 ASN A N 1
ATOM 676 C CA . ASN A 1 87 ? 5.898 -3.027 -19.122 1.00 86.06 87 ASN A CA 1
ATOM 677 C C . ASN A 1 87 ? 5.610 -3.604 -17.730 1.00 86.06 87 ASN A C 1
ATOM 679 O O . ASN A 1 87 ? 6.266 -4.553 -17.336 1.00 86.06 87 ASN A O 1
ATOM 683 N N . VAL A 1 88 ? 4.630 -3.061 -17.001 1.00 86.50 88 VAL A N 1
ATOM 684 C CA . VAL A 1 88 ? 4.274 -3.557 -15.659 1.00 86.50 88 VAL A CA 1
ATOM 685 C C . VAL A 1 88 ? 3.401 -4.811 -15.727 1.00 86.50 88 VAL A C 1
ATOM 687 O O . VAL A 1 88 ? 3.629 -5.765 -14.992 1.00 86.50 88 VAL A O 1
ATOM 690 N N . ILE A 1 89 ? 2.384 -4.824 -16.595 1.00 87.00 89 ILE A N 1
ATOM 691 C CA . ILE A 1 89 ? 1.419 -5.935 -16.663 1.00 87.00 89 ILE A CA 1
ATOM 692 C C . ILE A 1 89 ? 2.005 -7.143 -17.410 1.00 87.00 89 ILE A C 1
ATOM 694 O O . ILE A 1 89 ? 1.581 -8.276 -17.176 1.00 87.00 89 ILE A O 1
ATOM 698 N N . GLU A 1 90 ? 2.954 -6.898 -18.321 1.00 86.94 90 GLU A N 1
ATOM 699 C CA . GLU A 1 90 ? 3.625 -7.907 -19.147 1.00 86.94 90 GLU A CA 1
ATOM 700 C C . GLU A 1 90 ? 2.653 -8.863 -19.864 1.00 86.94 90 GLU A C 1
ATOM 702 O O . GLU A 1 90 ? 2.853 -10.079 -19.908 1.00 86.94 90 GLU A O 1
ATOM 707 N N . PHE A 1 91 ? 1.596 -8.313 -20.477 1.00 82.75 91 PHE A N 1
ATOM 708 C CA . PHE A 1 91 ? 0.557 -9.082 -21.185 1.00 82.75 91 PHE A CA 1
ATOM 709 C C . PHE A 1 91 ? 1.075 -10.225 -22.082 1.00 82.75 91 PHE A C 1
ATOM 711 O O . PHE A 1 91 ? 0.485 -11.305 -22.031 1.00 82.75 91 PHE A O 1
ATOM 718 N N . PRO A 1 92 ? 2.159 -10.066 -22.873 1.00 84.62 92 PRO A N 1
ATOM 719 C CA . PRO A 1 92 ? 2.667 -11.159 -23.702 1.00 84.62 92 PRO A CA 1
ATOM 720 C C . PRO A 1 92 ? 3.117 -12.378 -22.887 1.00 84.62 92 PRO A C 1
ATOM 722 O O . PRO A 1 92 ? 2.835 -13.510 -23.275 1.00 84.62 92 PRO A O 1
ATOM 725 N N . ARG A 1 93 ? 3.771 -12.161 -21.735 1.00 83.62 93 ARG A N 1
ATOM 726 C CA . ARG A 1 93 ? 4.212 -13.248 -20.849 1.00 83.62 93 ARG A CA 1
ATOM 727 C C . ARG A 1 93 ? 3.028 -13.928 -20.175 1.00 83.62 93 ARG A C 1
ATOM 729 O O . ARG A 1 93 ? 3.022 -15.147 -20.054 1.00 83.62 93 ARG A O 1
ATOM 736 N N . VAL A 1 94 ? 2.004 -13.156 -19.807 1.00 84.88 94 VAL A N 1
ATOM 737 C CA . VAL A 1 94 ? 0.751 -13.694 -19.258 1.00 84.88 94 VAL A CA 1
ATOM 738 C C . VAL A 1 94 ? 0.081 -14.627 -20.268 1.00 84.88 94 VAL A C 1
ATOM 740 O O . VAL A 1 94 ? -0.232 -15.767 -19.937 1.00 84.88 94 VAL A O 1
ATOM 743 N N . ILE A 1 95 ? -0.092 -14.176 -21.515 1.00 84.38 95 ILE A N 1
ATOM 744 C CA . ILE A 1 95 ? -0.717 -14.975 -22.581 1.00 84.38 95 ILE A CA 1
ATOM 745 C C . ILE A 1 95 ? 0.094 -16.247 -22.853 1.00 84.38 95 ILE A C 1
ATOM 747 O O . ILE A 1 95 ? -0.489 -17.326 -22.948 1.00 84.38 95 ILE A O 1
ATOM 751 N N . ALA A 1 96 ? 1.426 -16.147 -22.916 1.00 85.38 96 ALA A N 1
ATOM 752 C CA . ALA A 1 96 ? 2.301 -17.306 -23.089 1.00 85.38 96 ALA A CA 1
ATOM 753 C C . ALA A 1 96 ? 2.178 -18.308 -21.925 1.00 85.38 96 ALA A C 1
ATOM 755 O O . ALA A 1 96 ? 2.061 -19.509 -22.159 1.00 85.38 96 ALA A O 1
ATOM 756 N N . ALA A 1 97 ? 2.120 -17.826 -20.681 1.00 85.31 97 ALA A N 1
ATOM 757 C CA . ALA A 1 97 ? 1.940 -18.675 -19.506 1.00 85.31 97 ALA A CA 1
ATOM 758 C C . ALA A 1 97 ? 0.590 -19.417 -19.520 1.00 85.31 97 ALA A C 1
ATOM 760 O O . ALA A 1 97 ? 0.532 -20.598 -19.167 1.00 85.31 97 ALA A O 1
ATOM 761 N N . PHE A 1 98 ? -0.485 -18.754 -19.967 1.00 85.31 98 PHE A N 1
ATOM 762 C CA . PHE A 1 98 ? -1.796 -19.385 -20.147 1.00 85.31 98 PHE A CA 1
ATOM 763 C C . PHE A 1 98 ? -1.803 -20.397 -21.299 1.00 85.31 98 PHE A C 1
ATOM 765 O O . PHE A 1 98 ? -2.346 -21.489 -21.133 1.00 85.31 98 PHE A O 1
ATOM 772 N N . ALA A 1 99 ? -1.170 -20.077 -22.432 1.00 87.50 99 ALA A N 1
ATOM 773 C CA . ALA A 1 99 ? -1.050 -20.987 -23.572 1.00 87.50 99 ALA A CA 1
ATOM 774 C C . ALA A 1 99 ? -0.296 -22.276 -23.199 1.00 87.50 99 ALA A C 1
ATOM 776 O O . ALA A 1 99 ? -0.722 -23.372 -23.555 1.00 87.50 99 ALA A O 1
ATOM 777 N N . ASN A 1 100 ? 0.765 -22.151 -22.398 1.00 86.50 100 ASN A N 1
ATOM 778 C CA . ASN A 1 100 ? 1.564 -23.274 -21.908 1.00 86.50 100 ASN A CA 1
ATOM 779 C C . ASN A 1 100 ? 0.925 -24.018 -20.716 1.00 86.50 100 ASN A C 1
ATOM 781 O O . ASN A 1 100 ? 1.507 -24.984 -20.225 1.00 86.50 100 ASN A O 1
ATOM 785 N N . LYS A 1 101 ? -0.240 -23.569 -20.209 1.00 82.56 101 LYS A N 1
ATOM 786 C CA . LYS A 1 101 ? -0.891 -24.054 -18.968 1.00 82.56 101 LYS A CA 1
ATOM 787 C C . LYS A 1 101 ? 0.045 -24.112 -17.751 1.00 82.56 101 LYS A C 1
ATOM 789 O O . LYS A 1 101 ? -0.194 -24.851 -16.796 1.00 82.56 101 LYS A O 1
ATOM 794 N N . SER A 1 102 ? 1.118 -23.330 -17.760 1.00 80.31 102 SER A N 1
ATOM 795 C CA . SER A 1 102 ? 2.162 -23.397 -16.746 1.00 80.31 102 SER A CA 1
ATOM 796 C C . SER A 1 102 ? 1.909 -22.351 -15.669 1.00 80.31 102 SER A C 1
ATOM 798 O O . SER A 1 102 ? 2.232 -21.172 -15.830 1.00 80.31 102 SER A O 1
ATOM 800 N N . TRP A 1 103 ? 1.375 -22.797 -14.534 1.00 77.81 103 TRP A N 1
ATOM 801 C CA . TRP A 1 103 ? 1.143 -21.936 -13.373 1.00 77.81 103 TRP A CA 1
ATOM 802 C C . TRP A 1 103 ? 2.437 -21.295 -12.846 1.00 77.81 103 TRP A C 1
ATOM 804 O O . TRP A 1 103 ? 2.425 -20.163 -12.369 1.00 77.81 103 TRP A O 1
ATOM 814 N N . GLN A 1 104 ? 3.577 -21.977 -13.001 1.00 80.56 104 GLN A N 1
ATOM 815 C CA . GLN A 1 104 ? 4.888 -21.453 -12.613 1.00 80.56 104 GLN A CA 1
ATOM 816 C C . GLN A 1 104 ? 5.284 -20.207 -13.422 1.00 80.56 104 GLN A C 1
ATOM 818 O O . GLN A 1 104 ? 5.722 -19.235 -12.821 1.00 80.56 104 GLN A O 1
ATOM 823 N N . GLN A 1 105 ? 5.063 -20.185 -14.744 1.00 78.56 105 GLN A N 1
ATOM 824 C CA . GLN A 1 105 ? 5.394 -19.023 -15.592 1.00 78.56 105 GLN A CA 1
ATOM 825 C C . GLN A 1 105 ? 4.490 -17.813 -15.317 1.00 78.56 105 GLN A C 1
ATOM 827 O O . GLN A 1 105 ? 4.897 -16.669 -15.492 1.00 78.56 105 GLN A O 1
ATOM 832 N N . PHE A 1 106 ? 3.258 -18.039 -14.859 1.00 81.00 106 PHE A N 1
ATOM 833 C CA . PHE A 1 106 ? 2.398 -16.939 -14.426 1.00 81.00 106 PHE A CA 1
ATOM 834 C C . PHE A 1 106 ? 2.889 -16.342 -13.093 1.00 81.00 106 PHE A C 1
ATOM 836 O O . PHE A 1 106 ? 2.857 -15.130 -12.897 1.00 81.00 106 PHE A O 1
ATOM 843 N N . MET A 1 107 ? 3.415 -17.184 -12.195 1.00 78.44 107 MET A N 1
ATOM 844 C CA . MET A 1 107 ? 3.962 -16.770 -10.893 1.00 78.44 107 MET A CA 1
ATOM 845 C C . MET A 1 107 ? 5.336 -16.087 -10.972 1.00 78.44 107 MET A C 1
ATOM 847 O O . MET A 1 107 ? 5.763 -15.498 -9.978 1.00 78.44 107 MET A O 1
ATOM 851 N N . THR A 1 108 ? 6.032 -16.144 -12.111 1.00 83.88 108 THR A N 1
ATOM 852 C CA . THR A 1 108 ? 7.301 -15.421 -12.313 1.00 83.88 108 THR A CA 1
ATOM 853 C C . THR A 1 108 ? 7.111 -13.947 -12.662 1.00 83.88 108 THR A C 1
ATOM 855 O O . THR A 1 108 ? 8.083 -13.205 -12.636 1.00 83.88 108 THR A O 1
ATOM 858 N N . ILE A 1 109 ? 5.893 -13.508 -12.999 1.00 87.56 109 ILE A N 1
ATOM 859 C CA . ILE A 1 109 ? 5.630 -12.106 -13.341 1.00 87.56 109 ILE A CA 1
ATOM 860 C C . ILE A 1 109 ? 5.420 -11.312 -12.048 1.00 87.56 109 ILE A C 1
ATOM 862 O O . ILE A 1 109 ? 4.433 -11.524 -11.335 1.00 87.56 109 ILE A O 1
ATOM 866 N N . ASP A 1 110 ? 6.333 -10.383 -11.758 1.00 90.00 110 ASP A N 1
ATOM 867 C CA . ASP A 1 110 ? 6.403 -9.680 -10.470 1.00 90.00 110 ASP A CA 1
ATOM 868 C C . ASP A 1 110 ? 5.106 -8.951 -10.105 1.00 90.00 110 ASP A C 1
ATOM 870 O O . ASP A 1 110 ? 4.637 -9.056 -8.969 1.00 90.00 110 ASP A O 1
ATOM 874 N N . PHE A 1 111 ? 4.472 -8.275 -11.068 1.00 90.38 111 PHE A N 1
ATOM 875 C CA . PHE A 1 111 ? 3.215 -7.560 -10.834 1.00 90.38 111 PHE A CA 1
ATOM 876 C C . PHE A 1 111 ? 2.088 -8.492 -10.373 1.00 90.38 111 PHE A C 1
ATOM 878 O O . PHE A 1 111 ? 1.431 -8.226 -9.367 1.00 90.38 111 PHE A O 1
ATOM 885 N N . TRP A 1 112 ? 1.872 -9.608 -11.074 1.00 89.31 112 TRP A N 1
ATOM 886 C CA . TRP A 1 112 ? 0.795 -10.552 -10.758 1.00 89.31 112 TRP A CA 1
ATOM 887 C C . TRP A 1 112 ? 1.068 -11.324 -9.472 1.00 89.31 112 TRP A C 1
ATOM 889 O O . TRP A 1 112 ? 0.147 -11.575 -8.690 1.00 89.31 112 TRP A O 1
ATOM 899 N N . LYS A 1 113 ? 2.337 -11.646 -9.213 1.00 89.56 113 LYS A N 1
ATOM 900 C CA . LYS A 1 113 ? 2.782 -12.228 -7.947 1.00 89.56 113 LYS A CA 1
ATOM 901 C C . LYS A 1 113 ? 2.494 -11.286 -6.774 1.00 89.56 113 LYS A C 1
ATOM 903 O O . LYS A 1 113 ? 1.891 -11.715 -5.789 1.00 89.56 113 LYS A O 1
ATOM 908 N N . ALA A 1 114 ? 2.864 -10.009 -6.894 1.00 92.81 114 ALA A N 1
ATOM 909 C CA . ALA A 1 114 ? 2.609 -8.997 -5.872 1.00 92.81 114 ALA A CA 1
ATOM 910 C C . ALA A 1 114 ? 1.105 -8.747 -5.672 1.00 92.81 114 ALA A C 1
ATOM 912 O O . ALA A 1 114 ? 0.631 -8.751 -4.538 1.00 92.81 114 ALA A O 1
ATOM 913 N N . LEU A 1 115 ? 0.338 -8.608 -6.759 1.00 93.12 115 LEU A N 1
ATOM 914 C CA . LEU A 1 115 ? -1.114 -8.411 -6.716 1.00 93.12 115 LEU A CA 1
ATOM 915 C C . LEU A 1 115 ? -1.834 -9.582 -6.039 1.00 93.12 115 LEU A C 1
ATOM 917 O O . LEU A 1 115 ? -2.744 -9.385 -5.238 1.00 93.12 115 LEU A O 1
ATOM 921 N N . ARG A 1 116 ? -1.427 -10.820 -6.332 1.00 91.38 116 ARG A N 1
ATOM 922 C CA . ARG A 1 116 ? -1.990 -11.998 -5.668 1.00 91.38 116 ARG A CA 1
ATOM 923 C C . ARG A 1 116 ? -1.690 -11.981 -4.176 1.00 91.38 116 ARG A C 1
ATOM 925 O O . ARG A 1 116 ? -2.580 -12.293 -3.387 1.00 91.38 116 ARG A O 1
ATOM 932 N N . PHE A 1 117 ? -0.453 -11.667 -3.793 1.00 93.69 117 PHE A N 1
ATOM 933 C CA . PHE A 1 117 ? -0.068 -11.607 -2.387 1.00 93.69 117 PHE A CA 1
ATOM 934 C C . PHE A 1 117 ? -0.924 -10.589 -1.629 1.00 93.69 117 PHE A C 1
ATOM 936 O O . PHE A 1 117 ? -1.522 -10.940 -0.613 1.00 93.69 117 PHE A O 1
ATOM 943 N N . THR A 1 118 ? -1.064 -9.373 -2.161 1.00 95.81 118 THR A N 1
ATOM 944 C CA . THR A 1 118 ? -1.876 -8.328 -1.526 1.00 95.81 118 THR A CA 1
ATOM 945 C C . THR A 1 118 ? -3.347 -8.717 -1.456 1.00 95.81 118 THR A C 1
ATOM 947 O O . THR A 1 118 ? -3.945 -8.590 -0.392 1.00 95.81 118 THR A O 1
ATOM 950 N N . LEU A 1 119 ? -3.924 -9.256 -2.534 1.00 96.56 119 LEU A N 1
ATOM 951 C CA . LEU A 1 119 ? -5.330 -9.666 -2.558 1.00 96.56 119 LEU A CA 1
ATOM 952 C C . LEU A 1 119 ? -5.611 -10.836 -1.606 1.00 96.56 119 LEU A C 1
ATOM 954 O O . LEU A 1 119 ? -6.617 -10.840 -0.907 1.00 96.56 119 LEU A O 1
ATOM 958 N N . THR A 1 120 ? -4.719 -11.826 -1.553 1.00 95.94 120 THR A N 1
ATOM 959 C CA . THR A 1 120 ? -4.869 -12.970 -0.638 1.00 95.94 120 THR A CA 1
ATOM 960 C C . THR A 1 120 ? -4.749 -12.504 0.810 1.00 95.94 120 THR A C 1
ATOM 962 O O . THR A 1 120 ? -5.543 -12.908 1.656 1.00 95.94 120 THR A O 1
ATOM 965 N N . PHE A 1 121 ? -3.793 -11.614 1.089 1.00 96.62 121 PHE A N 1
ATOM 966 C CA . PHE A 1 121 ? -3.617 -11.023 2.408 1.00 96.62 121 PHE A CA 1
ATOM 967 C C . PHE A 1 121 ? -4.851 -10.228 2.838 1.00 96.62 121 PHE A C 1
ATOM 969 O O . PHE A 1 121 ? -5.342 -10.444 3.942 1.00 96.62 121 PHE A O 1
ATOM 976 N N . THR A 1 122 ? -5.404 -9.357 1.989 1.00 97.06 122 THR A N 1
ATOM 977 C CA . THR A 1 122 ? -6.600 -8.571 2.339 1.00 97.06 122 THR A CA 1
ATOM 978 C C . THR A 1 122 ? -7.836 -9.448 2.489 1.00 97.06 122 THR A C 1
ATOM 980 O O . THR A 1 122 ? -8.571 -9.290 3.458 1.00 97.06 122 THR A O 1
ATOM 983 N N . LEU A 1 123 ? -8.049 -10.410 1.590 1.00 97.00 123 LEU A N 1
ATOM 984 C CA . LEU A 1 123 ? -9.217 -11.290 1.624 1.00 97.00 123 LEU A CA 1
ATOM 985 C C . LEU A 1 123 ? -9.199 -12.234 2.832 1.00 97.00 123 LEU A C 1
ATOM 987 O O . LEU A 1 123 ? -10.259 -12.578 3.345 1.00 97.00 123 LEU A O 1
ATOM 991 N N . LEU A 1 124 ? -8.015 -12.610 3.321 1.00 97.19 124 LEU A N 1
ATOM 992 C CA . LEU A 1 124 ? -7.874 -13.394 4.546 1.00 97.19 124 LEU A CA 1
ATOM 993 C C . LEU A 1 124 ? -7.973 -12.520 5.804 1.00 97.19 124 LEU A C 1
ATOM 995 O O . LEU A 1 124 ? -8.672 -12.873 6.746 1.00 97.19 124 LEU A O 1
ATOM 999 N N . THR A 1 125 ? -7.291 -11.377 5.844 1.00 97.25 125 THR A N 1
ATOM 1000 C CA . THR A 1 125 ? -7.221 -10.548 7.060 1.00 97.25 125 THR A CA 1
ATOM 1001 C C . THR A 1 125 ? -8.501 -9.765 7.329 1.00 97.25 125 THR A C 1
ATOM 1003 O O . THR A 1 125 ? -8.908 -9.665 8.483 1.00 97.25 125 THR A O 1
ATOM 1006 N N . LEU A 1 126 ? -9.182 -9.260 6.297 1.00 97.38 126 LEU A N 1
ATOM 1007 C CA . LEU A 1 126 ? -10.415 -8.482 6.437 1.00 97.38 126 LEU A CA 1
ATOM 1008 C C . LEU A 1 126 ? -11.523 -9.217 7.220 1.00 97.38 126 LEU A C 1
ATOM 1010 O O . LEU A 1 126 ? -12.016 -8.643 8.194 1.00 97.38 126 LEU A O 1
ATOM 1014 N N . PRO A 1 127 ? -11.933 -10.455 6.868 1.00 97.19 127 PRO A N 1
ATOM 1015 C CA . PRO A 1 127 ? -12.980 -11.152 7.611 1.00 97.19 127 PRO A CA 1
ATOM 1016 C C . PRO A 1 127 ? -12.556 -11.465 9.047 1.00 97.19 127 PRO A C 1
ATOM 1018 O O . PRO A 1 127 ? -13.382 -11.369 9.950 1.00 97.19 127 PRO A O 1
ATOM 1021 N N . LEU A 1 128 ? -11.277 -11.780 9.279 1.00 97.25 128 LEU A N 1
ATOM 1022 C CA . LEU A 1 128 ? -10.742 -11.992 10.624 1.00 97.25 128 LEU A CA 1
ATOM 1023 C C . LEU A 1 128 ? -10.859 -10.714 11.463 1.00 97.25 128 LEU A C 1
ATOM 1025 O O . LEU A 1 128 ? -11.390 -10.759 12.570 1.00 97.25 128 LEU A O 1
ATOM 1029 N N . VAL A 1 129 ? -10.434 -9.566 10.927 1.00 95.88 129 VAL A N 1
ATOM 1030 C CA . VAL A 1 129 ? -10.537 -8.266 11.609 1.00 95.88 129 VAL A CA 1
ATOM 1031 C C . VAL A 1 129 ? -11.993 -7.912 11.912 1.00 95.88 129 VAL A C 1
ATOM 1033 O O . VAL A 1 129 ? -12.291 -7.474 13.021 1.00 95.88 129 VAL A O 1
ATOM 1036 N N . LEU A 1 130 ? -12.914 -8.137 10.971 1.00 96.94 130 LEU A N 1
ATOM 1037 C CA . LEU A 1 130 ? -14.344 -7.899 11.191 1.00 96.94 130 LEU A CA 1
ATOM 1038 C C . LEU A 1 130 ? -14.922 -8.816 12.272 1.00 96.94 130 LEU A C 1
ATOM 1040 O O . LEU A 1 130 ? -15.663 -8.348 13.134 1.00 96.94 130 LEU A O 1
ATOM 1044 N N . LEU A 1 131 ? -14.565 -10.101 12.254 1.00 97.19 131 LEU A N 1
ATOM 1045 C CA . LEU A 1 131 ? -15.032 -11.076 13.234 1.00 97.19 131 LEU A CA 1
ATOM 1046 C C . LEU A 1 131 ? -14.531 -10.726 14.639 1.00 97.19 131 LEU A C 1
ATOM 1048 O O . LEU A 1 131 ? -15.338 -10.617 15.562 1.00 97.19 131 LEU A O 1
ATOM 1052 N N . PHE A 1 132 ? -13.229 -10.483 14.808 1.00 94.81 132 PHE A N 1
ATOM 1053 C CA . PHE A 1 132 ? -12.667 -10.094 16.103 1.00 94.81 132 PHE A CA 1
ATOM 1054 C C . PHE A 1 132 ? -13.180 -8.727 16.566 1.00 94.81 132 PHE A C 1
ATOM 1056 O O . PHE A 1 132 ? -13.535 -8.577 17.733 1.00 94.81 132 PHE A O 1
ATOM 1063 N N . GLY A 1 133 ? -13.295 -7.753 15.660 1.00 93.75 133 GLY A N 1
ATOM 1064 C CA . GLY A 1 133 ? -13.861 -6.440 15.964 1.00 93.75 133 GLY A CA 1
ATOM 1065 C C . GLY A 1 133 ? -15.306 -6.530 16.456 1.00 93.75 133 GLY A C 1
ATOM 1066 O O . GLY A 1 133 ? -15.657 -5.905 17.457 1.00 93.75 133 GLY A O 1
ATOM 1067 N N . LEU A 1 134 ? -16.130 -7.365 15.815 1.00 95.50 134 LEU A N 1
ATOM 1068 C CA . LEU A 1 134 ? -17.510 -7.608 16.233 1.00 95.50 134 LEU A CA 1
ATOM 1069 C C . LEU A 1 134 ? -17.581 -8.332 17.585 1.00 95.50 134 LEU A C 1
ATOM 1071 O O . LEU A 1 134 ? -18.364 -7.931 18.444 1.00 95.50 134 LEU A O 1
ATOM 1075 N N . LEU A 1 135 ? -16.756 -9.362 17.805 1.00 94.06 135 LEU A N 1
ATOM 1076 C CA . LEU A 1 135 ? -16.692 -10.075 19.088 1.00 94.06 135 LEU A CA 1
ATOM 1077 C C . LEU A 1 135 ? -16.312 -9.135 20.241 1.00 94.06 135 LEU A C 1
ATOM 1079 O O . LEU A 1 135 ? -16.952 -9.149 21.295 1.00 94.06 135 LEU A O 1
ATOM 1083 N N . ILE A 1 136 ? -15.309 -8.278 20.040 1.00 91.62 136 ILE A N 1
ATOM 1084 C CA . ILE A 1 136 ? -14.897 -7.284 21.039 1.00 91.62 136 ILE A CA 1
ATOM 1085 C C . ILE A 1 136 ? -16.022 -6.263 21.265 1.00 91.62 136 ILE A C 1
ATOM 1087 O O . ILE A 1 136 ? -16.365 -5.959 22.406 1.00 91.62 136 ILE A O 1
ATOM 1091 N N . ALA A 1 137 ? -16.674 -5.782 20.204 1.00 91.25 137 ALA A N 1
ATOM 1092 C CA . ALA A 1 137 ? -17.790 -4.846 20.332 1.00 91.25 137 ALA A CA 1
ATOM 1093 C C . ALA A 1 137 ? -18.969 -5.441 21.128 1.00 91.25 137 ALA A C 1
ATOM 1095 O O . ALA A 1 137 ? -19.527 -4.772 22.001 1.00 91.25 137 ALA A O 1
ATOM 1096 N N . LEU A 1 138 ? -19.326 -6.704 20.872 1.00 92.75 138 LEU A N 1
ATOM 1097 C CA . LEU A 1 138 ? -20.402 -7.404 21.579 1.00 92.75 138 LEU A CA 1
ATOM 1098 C C . LEU A 1 138 ? -20.063 -7.649 23.052 1.00 92.75 138 LEU A C 1
ATOM 1100 O O . LEU A 1 138 ? -20.903 -7.401 23.920 1.00 92.75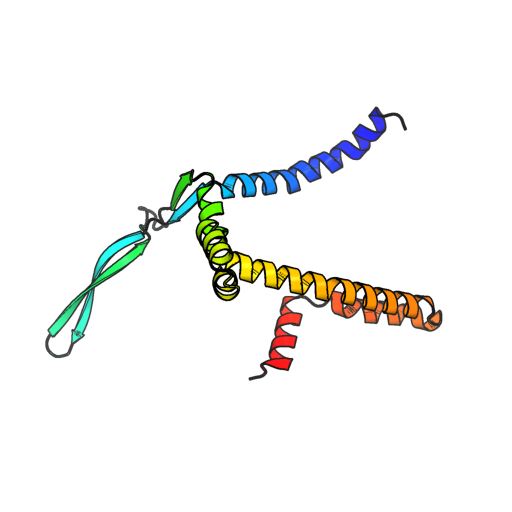 138 LEU A O 1
ATOM 1104 N N . THR A 1 139 ? -18.838 -8.089 23.347 1.00 90.44 139 THR A N 1
ATOM 1105 C CA . THR A 1 139 ? -18.396 -8.326 24.732 1.00 90.44 139 THR A CA 1
ATOM 1106 C C . THR A 1 139 ? -18.374 -7.032 25.542 1.00 90.44 139 THR A C 1
ATOM 1108 O O . THR A 1 139 ? -18.895 -7.009 26.654 1.00 90.44 139 THR A O 1
ATOM 1111 N N . ILE A 1 140 ? -17.881 -5.928 24.972 1.00 89.75 140 ILE A N 1
ATOM 1112 C CA . ILE A 1 140 ? -17.907 -4.606 25.617 1.00 89.75 140 ILE A CA 1
ATOM 1113 C C . ILE A 1 140 ? -19.341 -4.112 25.818 1.00 89.75 140 ILE A C 1
ATOM 1115 O O . ILE A 1 140 ? -19.654 -3.521 26.855 1.00 89.75 140 ILE A O 1
ATOM 1119 N N . ASN A 1 141 ? -20.230 -4.334 24.846 1.00 89.88 141 ASN A N 1
ATOM 1120 C CA . ASN A 1 141 ? -21.610 -3.876 24.959 1.00 89.88 141 ASN A CA 1
ATOM 1121 C C . ASN A 1 141 ? -22.384 -4.604 26.066 1.00 89.88 141 ASN A C 1
ATOM 1123 O O . ASN A 1 141 ? -23.209 -3.977 26.731 1.00 89.88 141 ASN A O 1
ATOM 1127 N N . ASN A 1 142 ? -22.091 -5.889 26.275 1.00 88.00 142 ASN A N 1
ATOM 1128 C CA . ASN A 1 142 ? -22.708 -6.714 27.313 1.00 88.00 142 ASN A CA 1
ATOM 1129 C C . ASN A 1 142 ? -21.951 -6.684 28.659 1.00 88.00 142 ASN A C 1
ATOM 11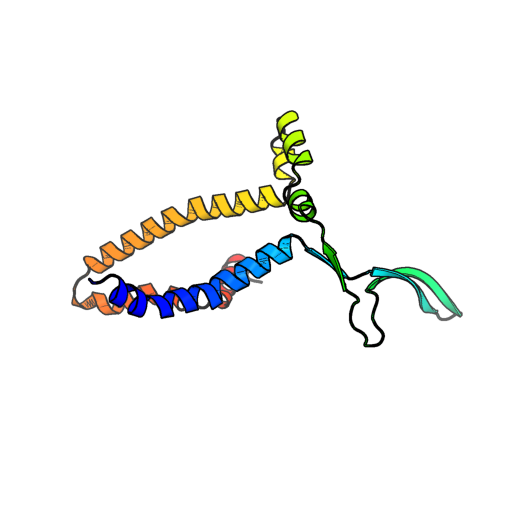31 O O . ASN A 1 142 ? -22.371 -7.319 29.624 1.00 88.00 142 ASN A O 1
ATOM 1135 N N . ALA A 1 143 ? -20.825 -5.968 28.746 1.00 83.50 143 ALA A N 1
ATOM 1136 C CA . ALA A 1 143 ? -20.044 -5.859 29.974 1.00 83.50 143 ALA A CA 1
ATOM 1137 C C . ALA A 1 143 ? -20.764 -5.020 31.043 1.00 83.50 143 ALA A C 1
ATOM 1139 O O . ALA A 1 143 ? -21.515 -4.085 30.743 1.00 83.50 143 ALA A O 1
ATOM 1140 N N . ALA A 1 144 ? -20.481 -5.315 32.316 1.00 77.75 144 ALA A N 1
ATOM 1141 C CA . ALA A 1 144 ? -21.039 -4.572 33.440 1.00 77.75 144 ALA A CA 1
ATOM 1142 C C . ALA A 1 144 ? -20.716 -3.069 33.331 1.00 77.75 144 ALA A C 1
ATOM 1144 O O . ALA A 1 144 ? -19.583 -2.667 33.049 1.00 77.75 144 ALA A O 1
ATOM 1145 N N . LYS A 1 145 ? -21.717 -2.223 33.608 1.00 77.94 145 LYS A N 1
ATOM 1146 C CA . LYS A 1 145 ? -21.641 -0.759 33.437 1.00 77.94 145 LYS A CA 1
ATOM 1147 C C . LYS A 1 145 ? -20.454 -0.123 34.180 1.00 77.94 145 LYS A C 1
ATOM 1149 O O . LYS A 1 145 ? -19.923 0.878 33.715 1.00 77.94 145 LYS A O 1
ATOM 1154 N N . SER A 1 146 ? -20.008 -0.738 35.280 1.00 81.81 146 SER A N 1
ATOM 1155 C CA . SER A 1 146 ? -18.877 -0.266 36.092 1.00 81.81 146 SER A CA 1
ATOM 1156 C C . SER A 1 146 ? -17.497 -0.471 35.454 1.00 81.81 146 SER A C 1
ATOM 1158 O O . SER A 1 146 ? -16.577 0.259 35.802 1.00 81.81 146 SER A O 1
ATOM 1160 N N . ILE A 1 147 ? -17.322 -1.437 34.543 1.00 86.38 147 ILE A N 1
ATOM 1161 C CA . ILE A 1 147 ? -16.011 -1.739 33.926 1.00 86.38 147 ILE A CA 1
ATOM 1162 C C . ILE A 1 147 ? -15.927 -1.306 32.459 1.00 86.38 147 ILE A C 1
ATOM 1164 O O . ILE A 1 147 ? -14.854 -1.319 31.862 1.00 86.38 147 ILE A O 1
ATOM 1168 N N . ARG A 1 148 ? -17.049 -0.875 31.871 1.00 82.94 148 ARG A N 1
ATOM 1169 C CA . ARG A 1 148 ? -17.152 -0.549 30.443 1.00 82.94 148 ARG A CA 1
ATOM 1170 C C . ARG A 1 148 ? -16.177 0.549 30.000 1.00 82.94 148 ARG A C 1
ATOM 1172 O O . ARG A 1 148 ? -15.575 0.419 28.942 1.00 82.94 148 ARG A O 1
ATOM 1179 N N . GLY A 1 149 ? -15.993 1.599 30.805 1.00 86.62 149 GLY A N 1
ATOM 1180 C CA . GLY A 1 149 ? -15.080 2.709 30.493 1.00 86.62 149 GLY A CA 1
ATOM 1181 C C . GLY A 1 149 ? -13.612 2.271 30.378 1.00 86.62 149 GLY A C 1
ATOM 1182 O O . GLY A 1 149 ? -13.026 2.429 29.305 1.00 86.62 149 GLY A O 1
ATOM 1183 N N . PRO A 1 150 ? -13.030 1.668 31.433 1.00 89.00 150 PRO A N 1
ATOM 1184 C CA . PRO A 1 150 ? -11.668 1.138 31.383 1.00 89.00 150 PRO A CA 1
ATOM 1185 C C . PRO A 1 150 ? -11.443 0.115 30.261 1.00 89.00 150 PRO A C 1
ATOM 1187 O O . PRO A 1 150 ? -10.421 0.170 29.582 1.00 89.00 150 PRO A O 1
ATOM 1190 N N . VAL A 1 151 ? -12.406 -0.782 30.017 1.00 89.25 151 VAL A N 1
ATOM 1191 C CA . VAL A 1 151 ? -12.281 -1.814 28.974 1.00 89.25 151 VAL A CA 1
ATOM 1192 C C . VAL A 1 151 ? -12.242 -1.200 27.568 1.00 89.25 151 VAL A C 1
ATOM 1194 O O . VAL A 1 151 ? -11.418 -1.613 26.754 1.00 89.25 151 VAL A O 1
ATOM 1197 N N . ILE A 1 152 ? -13.061 -0.176 27.286 1.00 89.69 152 ILE A N 1
ATOM 1198 C CA . ILE A 1 152 ? -12.996 0.555 26.007 1.00 89.69 152 ILE A CA 1
ATOM 1199 C C . ILE A 1 152 ? -11.615 1.190 25.833 1.00 89.69 152 ILE A C 1
ATOM 1201 O O . ILE A 1 152 ? -11.001 1.032 24.779 1.00 89.69 152 ILE A O 1
ATOM 1205 N N . PHE A 1 153 ? -11.101 1.864 26.864 1.00 89.88 153 PHE A N 1
ATOM 1206 C CA . PHE A 1 153 ? -9.798 2.523 26.787 1.00 89.88 153 PHE A CA 1
ATOM 1207 C C . PHE A 1 153 ? -8.671 1.529 26.480 1.00 89.88 153 PHE A C 1
ATOM 1209 O O . PHE A 1 153 ? -7.911 1.741 25.537 1.00 89.88 153 PHE A O 1
ATOM 1216 N N . ILE A 1 154 ? -8.620 0.403 27.200 1.00 91.19 154 ILE A N 1
ATOM 1217 C CA . ILE A 1 154 ? -7.618 -0.649 26.975 1.00 91.19 154 ILE A CA 1
ATOM 1218 C C . ILE A 1 154 ? -7.722 -1.221 25.555 1.00 91.19 154 ILE A C 1
ATOM 1220 O O . ILE A 1 154 ? -6.697 -1.447 24.919 1.00 91.19 154 ILE A O 1
ATOM 1224 N N . SER A 1 155 ? -8.937 -1.402 25.023 1.00 88.94 155 SER A N 1
ATOM 1225 C CA . SER A 1 155 ? -9.130 -1.908 23.656 1.00 88.94 155 SER A CA 1
ATOM 1226 C C . SER A 1 155 ? -8.664 -0.941 22.558 1.00 88.94 155 SER A C 1
ATOM 1228 O O . SER A 1 155 ? -8.295 -1.387 21.474 1.00 88.94 155 SER A O 1
ATOM 1230 N N . LEU A 1 156 ? -8.652 0.370 22.828 1.00 90.31 156 LEU A N 1
ATOM 1231 C CA . LEU A 1 156 ? -8.241 1.402 21.870 1.00 90.31 156 LEU A CA 1
ATOM 1232 C C . LEU A 1 156 ? -6.738 1.702 21.912 1.00 90.31 156 LEU A C 1
ATOM 1234 O O . LEU A 1 156 ? -6.188 2.125 20.897 1.00 90.31 156 LEU A O 1
ATOM 1238 N N . LEU A 1 157 ? -6.064 1.464 23.044 1.00 91.38 157 LEU A N 1
ATOM 1239 C CA . LEU A 1 157 ? -4.623 1.712 23.205 1.00 91.38 157 LEU A CA 1
ATOM 1240 C C . LEU A 1 157 ? -3.752 1.128 22.074 1.00 91.38 157 LEU A C 1
ATOM 1242 O O . LEU A 1 157 ? -2.881 1.853 21.593 1.00 91.38 157 LEU A O 1
ATOM 1246 N N . PRO A 1 158 ? -3.976 -0.107 21.577 1.00 88.75 158 PRO A N 1
ATOM 1247 C CA . PRO A 1 158 ? -3.181 -0.654 20.478 1.00 88.75 158 PRO A CA 1
ATOM 1248 C C . PRO A 1 158 ? -3.247 0.178 19.191 1.00 88.75 158 PRO A C 1
ATOM 1250 O O . PRO A 1 158 ? -2.264 0.244 18.461 1.00 88.75 158 PRO A O 1
ATOM 1253 N N . MET A 1 159 ? -4.374 0.850 18.930 1.00 90.00 159 MET A N 1
ATOM 1254 C CA . MET A 1 159 ? -4.570 1.683 17.735 1.00 90.00 159 MET A CA 1
ATOM 1255 C C . MET A 1 159 ? -3.876 3.048 17.835 1.00 90.00 159 MET A C 1
ATOM 1257 O O . MET A 1 159 ? -3.746 3.743 16.830 1.00 90.00 159 MET A O 1
ATOM 1261 N N . ILE A 1 160 ? -3.441 3.439 19.036 1.00 92.44 160 ILE A N 1
ATOM 1262 C CA . ILE A 1 160 ? -2.698 4.683 19.288 1.00 92.44 160 ILE A CA 1
ATOM 1263 C C . ILE A 1 160 ? -1.197 4.479 19.028 1.00 92.44 160 ILE A C 1
ATOM 1265 O O . ILE A 1 160 ? -0.477 5.437 18.740 1.00 92.44 160 ILE A O 1
ATOM 1269 N N . ILE A 1 161 ? -0.712 3.236 19.106 1.00 92.38 161 ILE A N 1
ATOM 1270 C CA . ILE A 1 161 ? 0.693 2.911 18.858 1.00 92.38 161 ILE A CA 1
ATOM 1271 C C . ILE A 1 161 ? 1.013 3.186 17.387 1.00 92.38 161 ILE A C 1
ATOM 1273 O O . ILE A 1 161 ? 0.320 2.727 16.479 1.00 92.38 161 ILE A O 1
ATOM 1277 N N . THR A 1 162 ? 2.087 3.937 17.139 1.00 94.44 162 THR A N 1
ATOM 1278 C CA . THR A 1 162 ? 2.475 4.282 15.772 1.00 94.44 162 THR A CA 1
ATOM 1279 C C . THR A 1 162 ? 2.927 3.034 14.998 1.00 94.44 162 THR A C 1
ATOM 1281 O O . THR A 1 162 ? 3.627 2.180 15.556 1.00 94.44 162 THR A O 1
ATOM 1284 N N . PRO A 1 163 ? 2.600 2.921 13.694 1.00 93.06 163 PRO A N 1
ATOM 1285 C CA . PRO A 1 163 ? 2.923 1.727 12.910 1.00 93.06 163 PRO A CA 1
ATOM 1286 C C . PRO A 1 163 ? 4.417 1.390 12.864 1.00 93.06 163 PRO A C 1
ATOM 1288 O O . PRO A 1 163 ? 4.778 0.220 12.801 1.00 93.06 163 PRO A O 1
ATOM 1291 N N . VAL A 1 164 ? 5.294 2.398 12.931 1.00 94.12 164 VAL A N 1
ATOM 1292 C CA . VAL A 1 164 ? 6.753 2.201 12.933 1.00 94.12 164 VAL A CA 1
ATOM 1293 C C . VAL A 1 164 ? 7.207 1.464 14.194 1.00 94.12 164 VAL A C 1
ATOM 1295 O O . VAL A 1 164 ? 7.953 0.493 14.099 1.00 94.12 164 VAL A O 1
ATOM 1298 N N . ILE A 1 165 ? 6.723 1.884 15.367 1.00 94.06 165 ILE A N 1
ATOM 1299 C CA . ILE A 1 165 ? 7.055 1.232 16.640 1.00 94.06 165 ILE A CA 1
ATOM 1300 C C . ILE A 1 165 ? 6.466 -0.181 16.668 1.00 94.06 165 ILE A C 1
ATOM 1302 O O . ILE A 1 165 ? 7.152 -1.118 17.067 1.00 94.06 165 ILE A O 1
ATOM 1306 N N . GLY A 1 166 ? 5.231 -0.350 16.185 1.00 91.19 166 GLY A N 1
ATOM 1307 C CA . GLY A 1 166 ? 4.600 -1.666 16.070 1.00 91.19 166 GLY A CA 1
ATOM 1308 C C . GLY A 1 166 ? 5.364 -2.624 15.148 1.00 91.19 166 GLY A C 1
ATOM 1309 O O . GLY A 1 166 ? 5.548 -3.791 15.479 1.00 91.19 166 GLY A O 1
ATOM 1310 N N . ALA A 1 167 ? 5.866 -2.143 14.009 1.00 92.00 167 ALA A N 1
ATOM 1311 C CA . ALA A 1 167 ? 6.660 -2.965 13.098 1.00 92.00 167 ALA A CA 1
ATOM 1312 C C . ALA A 1 167 ? 8.014 -3.368 13.710 1.00 92.00 167 ALA A C 1
ATOM 1314 O O . ALA A 1 167 ? 8.445 -4.511 13.556 1.00 92.00 167 ALA A O 1
ATOM 1315 N N . LEU A 1 168 ? 8.673 -2.452 14.428 1.00 93.62 168 LEU A N 1
ATOM 1316 C CA . LEU A 1 168 ? 9.933 -2.735 15.119 1.00 93.62 168 LEU A CA 1
ATOM 1317 C C . LEU A 1 168 ? 9.749 -3.724 16.274 1.00 93.62 168 LEU A C 1
ATOM 1319 O O . LEU A 1 168 ? 10.559 -4.637 16.409 1.00 93.62 168 LEU A O 1
ATOM 1323 N N . SER A 1 169 ? 8.677 -3.599 17.060 1.00 92.19 169 SER A N 1
ATOM 1324 C CA . SER A 1 169 ? 8.410 -4.526 18.165 1.00 92.19 169 SER A CA 1
ATOM 1325 C C . SER A 1 169 ? 8.149 -5.950 17.670 1.00 92.19 169 SER A C 1
ATOM 1327 O O . SER A 1 169 ? 8.689 -6.898 18.233 1.00 92.19 169 SER A O 1
ATOM 1329 N N . ILE A 1 170 ? 7.400 -6.108 16.571 1.00 92.12 170 ILE A N 1
ATOM 1330 C CA . ILE A 1 170 ? 7.194 -7.406 15.911 1.00 92.12 170 ILE A CA 1
ATOM 1331 C C . ILE A 1 170 ? 8.519 -7.950 15.365 1.00 92.12 170 ILE A C 1
ATOM 1333 O O . ILE A 1 170 ? 8.811 -9.134 15.532 1.00 92.12 170 ILE A O 1
ATOM 1337 N N . ARG A 1 171 ? 9.346 -7.105 14.734 1.00 93.12 171 ARG A N 1
ATOM 1338 C CA . ARG A 1 171 ? 10.666 -7.525 14.247 1.00 93.12 171 ARG A CA 1
ATOM 1339 C C . ARG A 1 171 ? 11.537 -8.040 15.391 1.00 93.12 171 ARG A C 1
ATOM 1341 O O . ARG A 1 171 ? 12.124 -9.098 15.239 1.00 93.12 171 ARG A O 1
ATOM 1348 N N . TRP A 1 172 ? 11.606 -7.352 16.525 1.00 92.12 172 TRP A N 1
ATOM 1349 C CA . TRP A 1 172 ? 12.364 -7.847 17.678 1.00 92.12 172 TRP A CA 1
ATOM 1350 C C . TRP A 1 172 ? 11.783 -9.133 18.267 1.00 92.12 172 TRP A C 1
ATOM 1352 O O . TRP A 1 172 ? 12.543 -9.991 18.697 1.00 92.12 172 TRP A O 1
ATOM 1362 N N . LEU A 1 173 ? 10.458 -9.302 18.234 1.00 93.69 173 LEU A N 1
ATOM 1363 C CA . LEU A 1 173 ? 9.802 -10.517 18.717 1.00 93.69 173 LEU A CA 1
ATOM 1364 C C . LEU A 1 173 ? 10.173 -11.764 17.895 1.00 93.69 173 LEU A C 1
ATOM 1366 O O . LEU A 1 173 ? 10.325 -12.838 18.468 1.00 93.69 173 LEU A O 1
ATOM 1370 N N . PHE A 1 174 ? 10.290 -11.637 16.569 1.00 92.50 174 PHE A N 1
ATOM 1371 C CA . PHE A 1 174 ? 10.508 -12.783 15.672 1.00 92.50 174 PHE A CA 1
ATOM 1372 C C . PHE A 1 174 ? 11.935 -12.921 15.135 1.00 92.50 174 PHE A C 1
ATOM 1374 O O . PHE A 1 174 ? 12.336 -14.022 14.772 1.00 92.50 174 PHE A O 1
ATOM 1381 N N . ILE A 1 175 ? 12.667 -11.814 15.027 1.00 86.06 175 ILE A N 1
ATOM 1382 C CA . ILE A 1 175 ? 14.004 -11.729 14.424 1.00 86.06 175 ILE A CA 1
ATOM 1383 C C . ILE A 1 175 ? 15.092 -11.428 15.466 1.00 86.06 175 ILE A C 1
ATOM 1385 O O . ILE A 1 175 ? 16.241 -11.366 15.058 1.00 86.06 175 ILE A O 1
ATOM 1389 N N . GLY A 1 176 ? 14.740 -11.209 16.748 1.00 72.62 176 GLY A N 1
ATOM 1390 C CA . GLY A 1 176 ? 15.638 -10.728 17.814 1.00 72.62 176 GLY A CA 1
ATOM 1391 C C . GLY A 1 176 ? 17.075 -11.237 17.687 1.00 72.62 176 GLY A C 1
ATOM 1392 O O . GLY A 1 176 ? 17.234 -12.437 17.511 1.00 72.62 176 GLY A O 1
ATOM 1393 N N . ASP A 1 177 ? 18.030 -10.294 17.720 1.00 57.28 177 ASP A N 1
ATOM 1394 C CA . ASP A 1 177 ? 19.465 -10.418 17.380 1.00 57.28 177 ASP A CA 1
ATOM 1395 C C . ASP A 1 177 ? 19.995 -11.812 16.989 1.00 57.28 177 ASP A C 1
ATOM 1397 O O . ASP A 1 177 ? 20.054 -12.716 17.854 1.00 57.28 177 ASP A O 1
#

pLDDT: mean 82.46, std 13.7, range [48.16, 97.38]

Foldseek 3Di:
DPPVVVCVVCVVVVVVCCVPPVVVVVVVVVCLQKDKDQDWDFDFDWDWDDDPVDTDTDTDGDTHGDADPVRDGDIDIDRRGCVSVCVQVVVVQCVVCVVVVPPVSNCVRPNSVVVCVVVVCCVVVVVVCVVVVVVLVVCLVPDDPVCSVVSVVVVCVVVVDDVVVVVVVVCCVPVND

InterPro domains:
  IPR000515 ABC transporter type 1, transmembrane domain MetI-like [PS50928] (115-177)
  IPR035906 MetI-like superfamily [G3DSA:1.10.3720.10] (78-177)
  IPR035906 MetI-like superfamily [SSF161098] (2-174)

Secondary structure (DSSP, 8-state):
--HHHHHHHHHHHHHHHIIIIIHHHHHHHHHTTEEEEEPEEEEEEEEEEEETTEEEEEEEEEEEEPBPTTS-B-EEEEE-TTHHHHHHH-HHHHHHHHHTT-HHHHHT-HHHHHHHHHHHHHHHHHHHHHHHHHHHHHHHHTS-TTTHHHHHHHHHHHHHS-HHHHHHHHHHHHH--